Protein AF-A0A2S5ZCK5-F1 (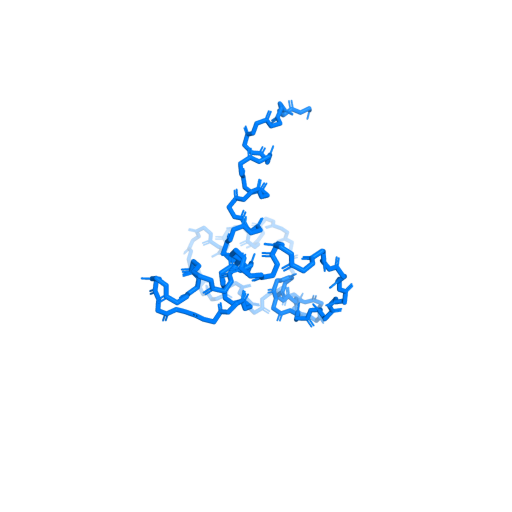afdb_monomer)

Radius of gyration: 22.33 Å; Cα contacts (8 Å, |Δi|>4): 20; chains: 1; b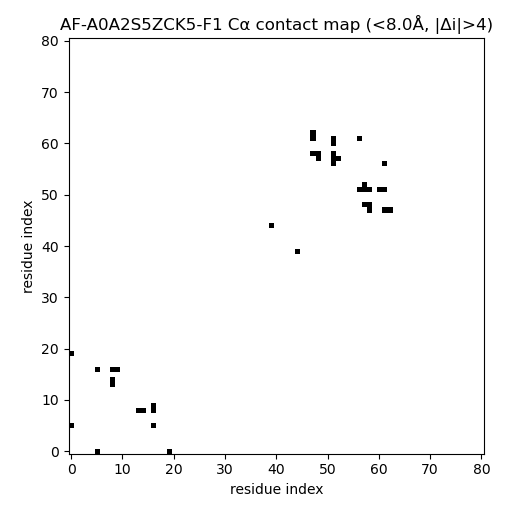ounding box: 43×30×59 Å

Mean predicted aligned error: 10.45 Å

Secondary structure (DSSP, 8-state):
--HHHHHHHHHTT-S-SGGGS--TT---TT--PPP------HHHHHHHHHHHHHHT--HHHHHHHHHHHHHHHHHHHS---

Organism: NCBI:txid2055143

Foldseek 3Di:
DDPVVLVCCVVVVPDDSVVVDDCVVPDDPPPDDDDDDDDDDPVVQVVLCVVCVVVVHDSVVVCVVVVVVVVVVVVVPDPDD

Solvent-accessible surface area (backbone atoms only — not comparable to full-atom values): 5292 Å² total; per-residue (Å²): 130,56,69,74,61,50,51,50,32,57,76,66,64,59,68,75,65,67,82,75,53,86,58,92,79,68,70,71,93,84,71,77,84,79,91,82,88,84,91,73,60,68,72,56,53,55,51,44,44,53,51,14,58,74,75,71,50,50,55,70,55,49,52,52,53,52,51,50,54,51,51,51,53,53,58,71,70,49,77,88,126

pLDDT: mean 88.7, std 9.74, range [51.22, 98.31]

Sequence (81 aa):
MKAKDFDKKFDEAQGDVVEDLDLSSARRVNQEQKRINVDFPAWVVESLDREAARIGVTRQSIIKVWLVERLQAEAANKPLN

Structure (mmCIF, N/CA/C/O backbone):
data_AF-A0A2S5ZCK5-F1
#
_entry.id   AF-A0A2S5ZCK5-F1
#
loop_
_atom_site.group_PDB
_atom_site.id
_atom_site.type_symbol
_atom_site.label_atom_id
_atom_site.label_alt_id
_atom_site.label_comp_id
_atom_site.label_asym_id
_atom_site.label_entity_id
_atom_site.label_seq_id
_atom_site.pdbx_PDB_ins_code
_atom_site.Cartn_x
_atom_site.Cartn_y
_atom_site.Cartn_z
_atom_site.occupancy
_atom_site.B_iso_or_equiv
_atom_site.auth_seq_id
_atom_site.auth_comp_id
_atom_site.auth_asym_id
_atom_site.auth_atom_id
_atom_site.pdbx_PDB_model_num
ATOM 1 N N . MET A 1 1 ? -24.563 -2.230 31.694 1.00 77.69 1 MET A N 1
ATOM 2 C CA . MET A 1 1 ? -24.478 -1.344 32.884 1.00 77.69 1 MET A CA 1
ATOM 3 C C . MET A 1 1 ? -24.743 0.110 32.495 1.00 77.69 1 MET A C 1
ATOM 5 O O . MET A 1 1 ? -24.882 0.381 31.308 1.00 77.69 1 MET A O 1
ATOM 9 N N . LYS A 1 2 ? -24.830 1.049 33.447 1.00 85.69 2 LYS A N 1
ATOM 10 C CA . LYS A 1 2 ? -24.855 2.488 33.124 1.00 85.69 2 LYS A CA 1
ATOM 11 C C . LYS A 1 2 ? -23.424 3.001 32.931 1.00 85.69 2 LYS A C 1
ATOM 13 O O . LYS A 1 2 ? -22.517 2.502 33.582 1.00 85.69 2 LYS A O 1
ATOM 18 N N . ALA A 1 3 ? -23.240 4.034 32.106 1.00 86.06 3 ALA A N 1
ATOM 19 C CA . ALA A 1 3 ? -21.918 4.598 31.802 1.00 86.06 3 ALA A CA 1
ATOM 20 C C . ALA A 1 3 ? -21.110 4.973 33.060 1.00 86.06 3 ALA A C 1
ATOM 22 O O . ALA A 1 3 ? -19.962 4.584 33.184 1.00 86.06 3 ALA A O 1
ATOM 23 N N . LYS A 1 4 ? -21.749 5.608 34.053 1.00 89.69 4 LYS A N 1
ATOM 24 C CA . LYS A 1 4 ? -21.092 5.988 35.319 1.00 89.69 4 LYS A CA 1
ATOM 25 C C . LYS A 1 4 ? -20.515 4.803 36.100 1.00 89.69 4 LYS A C 1
ATOM 27 O O . LYS A 1 4 ? -19.505 4.956 36.775 1.00 89.69 4 LYS A O 1
ATOM 32 N N . ASP A 1 5 ? -21.172 3.647 36.031 1.00 86.56 5 ASP A N 1
ATOM 33 C CA . ASP A 1 5 ? -20.715 2.441 36.724 1.00 86.56 5 ASP A CA 1
ATOM 34 C C . ASP A 1 5 ? -19.561 1.780 35.954 1.00 86.56 5 ASP A C 1
ATOM 36 O O . ASP A 1 5 ? -18.657 1.221 36.567 1.00 86.56 5 ASP A O 1
ATOM 40 N N . PHE A 1 6 ? -19.576 1.878 34.617 1.00 88.88 6 PHE A N 1
ATOM 41 C CA . PHE A 1 6 ? -18.486 1.424 33.748 1.00 88.88 6 PHE A CA 1
ATOM 42 C C . PHE A 1 6 ? -17.227 2.267 33.957 1.00 88.88 6 PHE A C 1
ATOM 44 O O . PHE A 1 6 ? -16.168 1.704 34.219 1.00 88.88 6 PHE A O 1
ATOM 51 N N . ASP A 1 7 ? -17.361 3.597 33.920 1.00 86.81 7 ASP A N 1
ATOM 52 C CA . ASP A 1 7 ? -16.254 4.541 34.125 1.00 86.81 7 ASP A CA 1
ATOM 53 C C . ASP A 1 7 ? -15.588 4.301 35.482 1.00 86.81 7 ASP A C 1
ATOM 55 O O . ASP A 1 7 ? -14.376 4.134 35.567 1.00 86.81 7 ASP A O 1
ATOM 59 N N . LYS A 1 8 ? -16.391 4.160 36.544 1.00 90.12 8 LYS A N 1
ATOM 60 C CA . LYS A 1 8 ? -15.877 3.852 37.881 1.00 90.12 8 LYS A CA 1
ATOM 61 C C . LYS A 1 8 ? -15.119 2.520 37.920 1.00 90.12 8 LYS A C 1
ATOM 63 O O . LYS A 1 8 ? -14.041 2.452 38.500 1.00 90.12 8 LYS A O 1
ATOM 68 N N . LYS A 1 9 ? -15.664 1.461 37.309 1.00 88.25 9 LYS A N 1
ATOM 69 C CA . LYS A 1 9 ? -15.030 0.133 37.266 1.00 88.25 9 LYS A CA 1
ATOM 70 C C . LYS A 1 9 ? -13.704 0.164 36.491 1.00 88.25 9 LYS A C 1
ATOM 72 O O . LYS A 1 9 ? -12.741 -0.471 36.918 1.00 88.25 9 LYS A O 1
ATOM 77 N N . PHE A 1 10 ? -13.652 0.930 35.400 1.00 87.38 10 PHE A N 1
ATOM 78 C CA . PHE A 1 10 ? -12.449 1.163 34.603 1.00 87.38 10 PHE A CA 1
ATOM 79 C C . PHE A 1 10 ? -11.378 1.932 35.390 1.00 87.38 10 PHE A C 1
ATOM 81 O O . PHE A 1 10 ? -10.251 1.453 35.515 1.00 87.38 10 PHE A O 1
ATOM 88 N N . ASP A 1 11 ? -11.741 3.079 35.969 1.00 90.19 11 ASP A N 1
ATOM 89 C CA . ASP A 1 11 ? -10.819 3.966 36.689 1.00 90.19 11 ASP A CA 1
ATOM 90 C C . ASP A 1 11 ? -10.277 3.332 37.980 1.00 90.19 11 ASP A C 1
ATOM 92 O O . ASP A 1 11 ? -9.117 3.529 38.343 1.00 90.19 11 ASP A O 1
ATOM 96 N N . GLU A 1 12 ? -11.099 2.540 38.673 1.00 92.50 12 GLU A N 1
ATOM 97 C CA . GLU A 1 12 ? -10.710 1.835 39.899 1.00 92.50 12 GLU A CA 1
ATOM 98 C C . GLU A 1 12 ? -9.984 0.502 39.620 1.00 92.50 12 GLU A C 1
ATOM 100 O O . GLU A 1 12 ? -9.677 -0.229 40.564 1.00 92.50 12 GLU A O 1
ATOM 105 N N . ALA A 1 13 ? -9.708 0.175 38.346 1.00 80.25 13 ALA A N 1
ATOM 106 C CA . ALA A 1 13 ? -9.119 -1.092 37.897 1.00 80.25 13 ALA A CA 1
ATOM 107 C C . ALA A 1 13 ? -9.827 -2.333 38.485 1.00 80.25 13 ALA A C 1
ATOM 109 O O . ALA A 1 13 ? -9.204 -3.356 38.792 1.00 80.25 13 ALA A O 1
ATOM 110 N N . GLN A 1 14 ? -11.146 -2.238 38.678 1.00 78.75 14 GLN A N 1
ATOM 111 C CA . GLN A 1 14 ? -11.947 -3.283 39.306 1.00 78.75 14 GLN A CA 1
ATOM 112 C C . GLN A 1 14 ? -12.350 -4.348 38.286 1.00 78.75 14 GLN A C 1
ATOM 114 O O . GLN A 1 14 ? -13.465 -4.366 37.766 1.00 78.75 14 GLN A O 1
ATOM 119 N N . GLY A 1 15 ? -11.435 -5.288 38.058 1.00 79.69 15 GLY A N 1
ATOM 120 C CA . GLY A 1 15 ? -11.661 -6.438 37.185 1.00 79.69 15 GLY A CA 1
ATOM 121 C C . GLY A 1 15 ? -11.632 -6.084 35.700 1.00 79.69 15 GLY A C 1
ATOM 122 O O . GLY A 1 15 ? -11.242 -4.985 35.308 1.00 79.69 15 GLY A O 1
ATOM 123 N N . ASP A 1 16 ? -12.019 -7.048 34.866 1.00 82.31 16 ASP A N 1
ATOM 124 C CA . ASP A 1 16 ? -12.047 -6.856 33.421 1.00 82.31 16 ASP A CA 1
ATOM 125 C C . ASP A 1 16 ? -13.354 -6.162 33.002 1.00 82.31 16 ASP A C 1
ATOM 127 O O . ASP A 1 16 ? -14.458 -6.664 33.229 1.00 82.31 16 ASP A O 1
ATOM 131 N N . VAL A 1 17 ? -13.233 -4.971 32.415 1.00 87.00 17 VAL A N 1
ATOM 132 C CA . VAL A 1 17 ? -14.366 -4.209 31.863 1.00 87.00 17 VAL A CA 1
ATOM 133 C C . VAL A 1 17 ? -14.826 -4.758 30.514 1.00 87.00 17 VAL A C 1
ATOM 135 O O . VAL A 1 17 ? -15.908 -4.412 30.044 1.00 87.00 17 VAL A O 1
ATOM 138 N N . VAL A 1 18 ? -14.018 -5.613 29.877 1.00 86.56 18 VAL A N 1
ATOM 139 C CA . VAL A 1 18 ? -14.327 -6.205 28.573 1.00 86.56 18 VAL A CA 1
ATOM 140 C C . VAL A 1 18 ? -15.542 -7.132 28.660 1.00 86.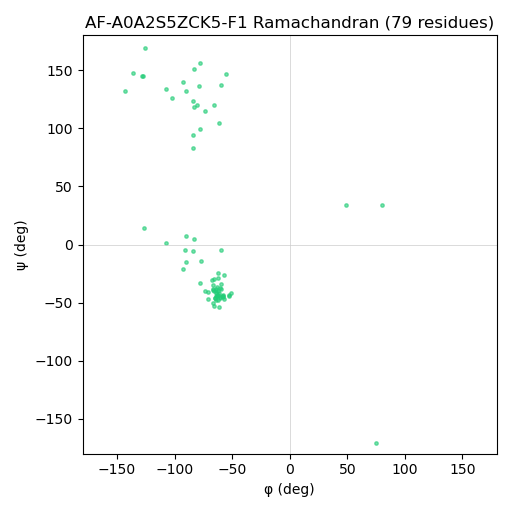56 18 VAL A C 1
ATOM 142 O O . VAL A 1 18 ? -16.300 -7.210 27.697 1.00 86.56 18 VAL A O 1
ATOM 145 N N . GLU A 1 19 ? -15.786 -7.762 29.815 1.00 84.62 19 GLU A N 1
ATOM 146 C CA . GLU A 1 19 ? -16.970 -8.605 30.062 1.00 84.62 19 GLU A CA 1
ATOM 147 C C . GLU A 1 19 ? -18.296 -7.831 29.959 1.00 84.62 19 GLU A C 1
ATOM 149 O O . GLU A 1 19 ? -19.338 -8.419 29.672 1.00 84.62 19 GLU A O 1
ATOM 154 N N . ASP A 1 20 ? -18.259 -6.510 30.161 1.00 86.62 20 ASP A N 1
ATOM 155 C CA . ASP A 1 20 ? -19.431 -5.637 30.094 1.00 86.62 20 ASP A CA 1
ATOM 156 C C . ASP A 1 20 ? -19.672 -5.046 28.686 1.00 86.62 20 ASP A C 1
ATOM 158 O O . ASP A 1 20 ? -20.675 -4.354 28.468 1.00 86.62 20 ASP A O 1
ATOM 162 N N . LEU A 1 21 ? -18.767 -5.292 27.727 1.00 86.62 21 LEU A N 1
ATOM 163 C CA . LEU A 1 21 ? -18.858 -4.788 26.355 1.00 86.62 21 LEU A CA 1
ATOM 164 C C . LEU A 1 21 ? -19.613 -5.767 25.442 1.00 86.62 21 LEU A C 1
ATOM 166 O O . LEU A 1 21 ? -19.281 -6.947 25.354 1.00 86.62 21 LEU A O 1
ATOM 170 N N . ASP A 1 22 ? -20.573 -5.256 24.666 1.00 86.50 22 ASP A N 1
ATOM 171 C CA . ASP A 1 22 ? -21.144 -6.007 23.543 1.00 86.50 22 ASP A CA 1
ATOM 172 C C . ASP A 1 22 ? -20.183 -5.968 22.345 1.00 86.50 22 ASP A C 1
ATOM 174 O O . ASP A 1 22 ? -20.115 -4.995 21.589 1.00 86.50 22 ASP A O 1
ATOM 178 N N . LEU A 1 23 ? -19.422 -7.049 22.181 1.00 89.00 23 LEU A N 1
ATOM 179 C CA . LEU A 1 23 ? -18.445 -7.207 21.105 1.00 89.00 23 LEU A CA 1
ATOM 180 C C . LEU A 1 23 ? -19.026 -7.855 19.839 1.00 89.00 23 LEU A C 1
ATOM 182 O O . LEU A 1 23 ? -18.269 -8.141 18.913 1.00 89.00 23 LEU A O 1
ATOM 186 N N . SER A 1 24 ? -20.343 -8.070 19.750 1.00 89.31 24 SER A N 1
ATOM 187 C CA . SER A 1 24 ? -20.975 -8.738 18.597 1.00 89.31 24 SER A CA 1
ATOM 188 C C . SER A 1 24 ? -20.702 -8.052 17.249 1.00 89.31 24 SER A C 1
ATOM 190 O O . SER A 1 24 ? -20.691 -8.706 16.208 1.00 89.31 24 SER A O 1
ATOM 192 N N . SER A 1 25 ? -20.434 -6.743 17.266 1.00 84.94 25 SER A N 1
ATOM 193 C CA . SER A 1 25 ? -20.077 -5.932 16.093 1.00 84.94 25 SER A CA 1
ATOM 194 C C . SER A 1 25 ? -18.603 -5.505 16.054 1.00 84.94 25 SER A C 1
ATOM 196 O O . SER A 1 25 ? -18.179 -4.807 15.125 1.00 84.94 25 SER A O 1
ATOM 198 N N . ALA A 1 26 ? -17.802 -5.914 17.043 1.00 84.94 26 ALA A N 1
ATOM 199 C CA . ALA A 1 26 ? -16.401 -5.540 17.128 1.00 84.94 26 ALA A CA 1
ATOM 200 C C . ALA A 1 26 ? -15.623 -6.154 15.957 1.00 84.94 26 ALA A C 1
ATOM 202 O O . ALA A 1 26 ? -15.546 -7.371 15.791 1.00 84.94 26 ALA A O 1
ATOM 203 N N . ARG A 1 27 ? -15.010 -5.298 15.137 1.00 80.88 27 ARG A N 1
ATOM 204 C CA . ARG A 1 27 ? -14.191 -5.720 13.999 1.00 80.88 27 ARG A CA 1
ATOM 205 C C . ARG A 1 27 ? -12.906 -4.921 13.924 1.00 80.88 27 ARG A C 1
ATOM 207 O O . ARG A 1 27 ? -12.867 -3.729 14.225 1.00 80.88 27 ARG A O 1
ATOM 214 N N . ARG A 1 28 ? -11.844 -5.565 13.452 1.00 80.12 28 ARG A N 1
ATOM 215 C CA . ARG A 1 28 ? -10.567 -4.896 13.207 1.00 80.12 28 ARG A CA 1
ATOM 216 C C . ARG A 1 28 ? -10.606 -4.234 11.832 1.00 80.12 28 ARG A C 1
ATOM 218 O O . ARG A 1 28 ? -10.305 -4.866 10.824 1.00 80.12 28 ARG A O 1
ATOM 225 N N . VAL A 1 29 ? -10.961 -2.950 11.808 1.00 70.75 29 VAL A N 1
ATOM 226 C CA . VAL A 1 29 ? -11.275 -2.155 10.601 1.00 70.75 29 VAL A CA 1
ATOM 227 C C . VAL A 1 29 ? -10.161 -2.033 9.544 1.00 70.75 29 VAL A C 1
ATOM 229 O O . VAL A 1 29 ? -10.422 -1.520 8.467 1.00 70.75 29 VAL A O 1
ATOM 232 N N . ASN A 1 30 ? -8.956 -2.558 9.795 1.00 73.56 30 ASN A N 1
ATOM 233 C CA . ASN A 1 30 ? -7.815 -2.529 8.867 1.00 73.56 30 ASN A CA 1
ATOM 234 C C . ASN A 1 30 ? -7.196 -3.915 8.598 1.00 73.56 30 ASN A C 1
ATOM 236 O O . ASN A 1 30 ? -6.072 -4.001 8.108 1.00 73.56 30 ASN A O 1
ATOM 240 N N . GLN A 1 31 ? -7.879 -5.008 8.959 1.00 75.12 31 GLN A N 1
ATOM 241 C CA . GLN A 1 31 ? -7.377 -6.366 8.698 1.00 75.12 31 GLN A CA 1
ATOM 242 C C . GLN A 1 31 ? -7.874 -6.970 7.384 1.00 75.12 31 GLN A C 1
ATOM 244 O O . GLN A 1 31 ? -7.240 -7.881 6.849 1.00 75.12 31 GLN A O 1
ATOM 249 N N . GLU A 1 32 ? -8.981 -6.467 6.845 1.00 81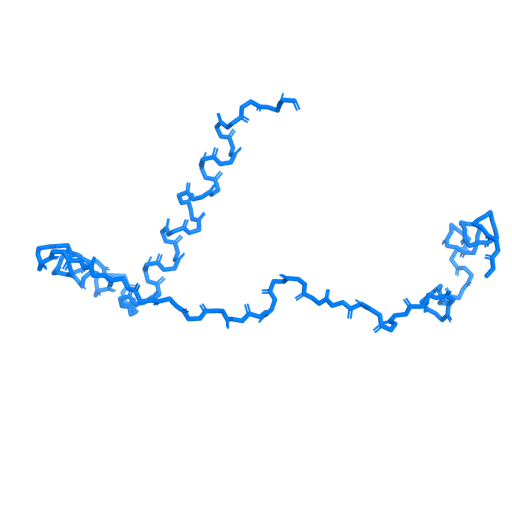.50 32 GLU A N 1
ATOM 250 C CA . GLU A 1 32 ? -9.545 -6.970 5.597 1.00 81.50 32 GLU A CA 1
ATOM 251 C C . GLU A 1 32 ? -8.704 -6.512 4.399 1.00 81.50 32 GLU A C 1
ATOM 253 O O . GLU A 1 32 ? -8.603 -5.325 4.087 1.00 81.50 32 GLU A O 1
ATOM 258 N N . GLN A 1 33 ? -8.086 -7.469 3.704 1.00 82.00 33 GLN A N 1
ATOM 259 C CA . GLN A 1 33 ? -7.347 -7.192 2.476 1.00 82.00 33 GLN A CA 1
ATOM 260 C C . GLN A 1 33 ? -8.316 -7.086 1.298 1.00 82.00 33 GLN A C 1
ATOM 262 O O . GLN A 1 33 ? -8.988 -8.054 0.946 1.00 82.00 33 GLN A O 1
ATOM 267 N N . LYS A 1 34 ? -8.334 -5.932 0.628 1.00 87.56 34 LYS A N 1
ATOM 268 C CA . LYS A 1 34 ? -9.069 -5.740 -0.626 1.00 87.56 34 LYS A CA 1
ATOM 269 C C . LYS A 1 34 ? -8.105 -5.782 -1.810 1.00 87.56 34 LYS A C 1
ATOM 271 O O . LYS A 1 34 ? -7.128 -5.038 -1.843 1.00 87.56 34 LYS A O 1
ATOM 276 N N . ARG A 1 35 ? -8.377 -6.649 -2.792 1.00 89.50 35 ARG A N 1
ATOM 277 C CA . ARG A 1 35 ? -7.618 -6.684 -4.053 1.00 89.50 35 ARG A CA 1
ATOM 278 C C . ARG A 1 35 ? -8.097 -5.570 -4.978 1.00 89.50 35 ARG A C 1
ATOM 280 O O . ARG A 1 35 ? -9.300 -5.371 -5.131 1.00 89.50 35 ARG A O 1
ATOM 287 N N . ILE A 1 36 ? -7.149 -4.883 -5.602 1.00 91.94 36 ILE A N 1
ATOM 288 C CA . ILE A 1 36 ? -7.391 -3.879 -6.639 1.00 91.94 36 ILE A CA 1
ATOM 289 C C . ILE A 1 36 ? -6.523 -4.213 -7.854 1.00 91.94 36 ILE A C 1
ATOM 291 O O . ILE A 1 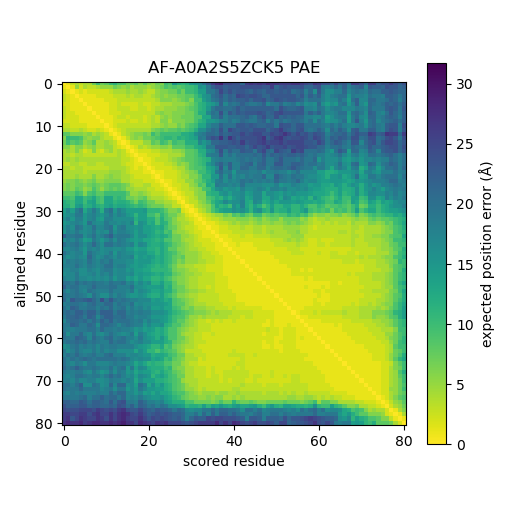36 ? -5.404 -4.698 -7.688 1.00 91.94 36 ILE A O 1
ATOM 295 N N . ASN A 1 37 ? -7.041 -3.954 -9.053 1.00 93.88 37 ASN A N 1
ATOM 296 C CA . ASN A 1 37 ? -6.297 -4.072 -10.306 1.00 93.88 37 ASN A CA 1
ATOM 297 C C . ASN A 1 37 ? -6.013 -2.662 -10.827 1.00 93.88 37 ASN A C 1
ATOM 299 O O . ASN A 1 37 ? -6.910 -1.818 -10.809 1.00 93.88 37 ASN A O 1
ATOM 303 N N . VAL A 1 38 ? -4.777 -2.408 -11.250 1.00 93.38 38 VAL A N 1
ATOM 304 C CA . VAL A 1 38 ? -4.324 -1.105 -11.751 1.00 93.38 38 VAL A CA 1
ATOM 305 C C . VAL A 1 38 ? -3.351 -1.344 -12.896 1.00 93.38 38 VAL A C 1
ATOM 307 O O . VAL A 1 38 ? -2.418 -2.134 -12.746 1.00 93.38 38 VAL A O 1
ATOM 310 N N . ASP A 1 39 ? -3.553 -0.634 -14.002 1.00 96.50 39 ASP A N 1
ATOM 311 C CA . ASP A 1 39 ? -2.638 -0.640 -15.138 1.00 96.50 39 ASP A CA 1
ATOM 312 C C . ASP A 1 39 ? -1.624 0.501 -15.019 1.00 96.50 39 ASP A C 1
ATOM 314 O O . ASP A 1 39 ? -1.959 1.621 -14.629 1.00 96.50 39 ASP A O 1
ATOM 318 N N . PHE A 1 40 ? -0.372 0.217 -15.381 1.00 96.12 40 PHE A N 1
ATOM 319 C CA . PHE A 1 40 ? 0.720 1.186 -15.38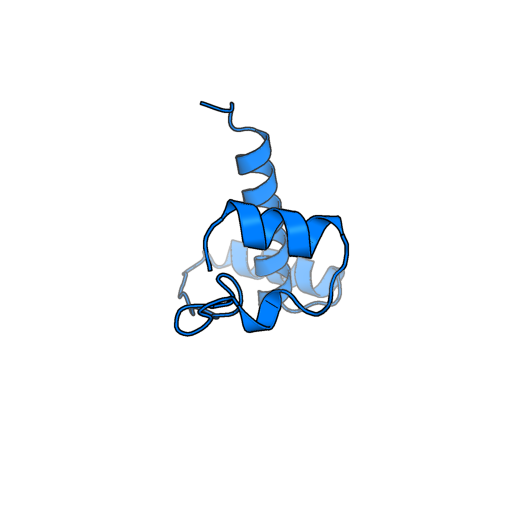8 1.00 96.12 40 PHE A CA 1
ATOM 320 C C . PHE A 1 40 ? 1.414 1.195 -16.755 1.00 96.12 40 PHE A C 1
ATOM 322 O O . PHE A 1 40 ? 1.569 0.133 -17.363 1.00 96.12 40 PHE A O 1
ATOM 329 N N . PRO A 1 41 ? 1.898 2.358 -17.232 1.00 98.31 41 PRO A N 1
ATOM 330 C CA . PRO A 1 41 ? 2.792 2.407 -18.383 1.00 98.31 41 PRO A CA 1
ATOM 331 C C . PRO A 1 41 ? 4.036 1.533 -18.170 1.00 98.31 41 PRO A C 1
ATOM 333 O O . PRO A 1 41 ? 4.561 1.463 -17.057 1.00 98.31 41 PRO A O 1
ATOM 336 N N . ALA A 1 42 ? 4.558 0.929 -19.242 1.00 97.94 42 ALA A N 1
ATOM 337 C CA . ALA A 1 42 ? 5.707 0.018 -19.169 1.00 97.94 42 ALA A CA 1
ATOM 338 C C . ALA A 1 42 ? 6.921 0.637 -18.445 1.00 97.94 42 ALA A C 1
ATOM 340 O O . ALA A 1 42 ? 7.482 0.023 -17.541 1.00 97.94 42 ALA A O 1
ATOM 341 N N . TRP A 1 43 ? 7.245 1.899 -18.746 1.00 98.19 43 TRP A N 1
ATOM 342 C CA . TRP A 1 43 ? 8.368 2.614 -18.127 1.00 98.19 43 TRP A CA 1
ATOM 343 C C . TRP A 1 43 ? 8.222 2.785 -16.605 1.00 98.19 43 TRP A C 1
ATOM 345 O O . TRP A 1 43 ? 9.221 2.839 -15.881 1.00 98.19 43 TRP A O 1
ATOM 355 N N . VAL A 1 44 ? 6.984 2.857 -16.097 1.00 97.44 44 VAL A N 1
ATOM 356 C CA . VAL A 1 44 ? 6.714 2.923 -14.653 1.00 97.44 44 VAL A CA 1
ATOM 357 C C . VAL A 1 44 ? 7.029 1.575 -14.023 1.00 97.44 44 VAL A C 1
ATOM 359 O O . VAL A 1 44 ? 7.724 1.526 -13.012 1.00 97.44 44 VAL A O 1
ATOM 362 N N . VAL A 1 45 ? 6.563 0.482 -14.636 1.00 97.00 45 VAL A N 1
ATOM 363 C CA . VAL A 1 45 ? 6.805 -0.882 -14.145 1.00 97.00 45 VAL A CA 1
ATOM 364 C C . VAL A 1 45 ? 8.303 -1.181 -14.099 1.00 97.00 45 VAL A C 1
ATOM 366 O O . VAL A 1 45 ? 8.799 -1.626 -13.068 1.00 97.00 45 VAL A O 1
ATOM 369 N N . GLU A 1 46 ? 9.036 -0.848 -15.160 1.00 97.94 46 GLU A N 1
ATOM 370 C CA . GLU A 1 46 ? 10.495 -1.011 -15.221 1.00 97.94 46 GLU A CA 1
ATOM 371 C C . GLU A 1 46 ? 11.227 -0.193 -14.150 1.00 97.94 46 GLU A C 1
ATO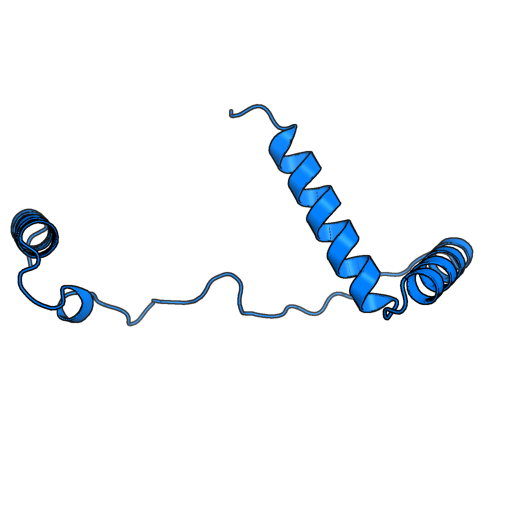M 373 O O . GLU A 1 46 ? 12.231 -0.626 -13.582 1.00 97.94 46 GLU A O 1
ATOM 378 N N . SER A 1 47 ? 10.742 1.011 -13.852 1.00 97.38 47 SER A N 1
ATOM 379 C CA . SER A 1 47 ? 11.329 1.850 -12.804 1.00 97.38 47 SER A CA 1
ATOM 380 C C . SER A 1 47 ? 11.042 1.291 -11.410 1.00 97.38 47 SER A C 1
ATOM 382 O O . SER A 1 47 ? 11.951 1.236 -10.583 1.00 97.38 47 SER A O 1
ATOM 384 N N . LEU A 1 48 ? 9.824 0.792 -11.174 1.00 97.38 48 LEU A N 1
ATOM 385 C CA . LEU A 1 48 ? 9.459 0.106 -9.932 1.00 97.38 48 LEU A CA 1
ATOM 386 C C . LEU A 1 48 ? 10.282 -1.168 -9.721 1.00 97.38 48 LEU A C 1
ATOM 388 O O . LEU A 1 48 ? 10.701 -1.435 -8.600 1.00 97.38 48 LEU A O 1
ATOM 392 N N . ASP A 1 49 ? 10.535 -1.938 -10.779 1.00 97.50 49 ASP A N 1
ATOM 393 C CA . ASP A 1 49 ? 11.340 -3.161 -10.706 1.00 97.50 49 ASP A CA 1
ATOM 394 C C . ASP A 1 49 ? 12.788 -2.896 -10.329 1.00 97.50 49 ASP A C 1
ATOM 396 O O . ASP A 1 49 ? 13.329 -3.571 -9.452 1.00 97.50 49 ASP A O 1
ATOM 400 N N . ARG A 1 50 ? 13.408 -1.896 -10.964 1.00 97.81 50 ARG A N 1
ATOM 401 C CA . ARG A 1 50 ? 14.782 -1.493 -10.642 1.00 97.81 50 ARG A CA 1
ATOM 402 C C . ARG A 1 50 ? 14.909 -1.101 -9.178 1.00 97.81 50 ARG A C 1
ATOM 404 O O . ARG A 1 50 ? 15.853 -1.516 -8.511 1.00 97.81 50 ARG A O 1
ATOM 411 N N . GLU A 1 51 ? 13.941 -0.350 -8.672 1.00 97.62 51 GLU A N 1
ATOM 412 C CA . GLU A 1 51 ? 13.969 0.115 -7.293 1.00 97.62 51 GLU A CA 1
ATOM 413 C C . GLU A 1 51 ? 13.664 -1.002 -6.287 1.00 97.62 51 GLU A C 1
ATOM 415 O O . GLU A 1 51 ? 14.345 -1.133 -5.269 1.00 97.62 51 GLU A O 1
ATOM 420 N N . ALA A 1 52 ? 12.702 -1.870 -6.603 1.00 97.75 52 ALA A N 1
ATOM 421 C CA . ALA A 1 52 ? 12.409 -3.053 -5.806 1.00 97.75 52 ALA A CA 1
ATOM 422 C C . ALA A 1 52 ? 13.645 -3.964 -5.695 1.00 97.75 52 ALA A C 1
ATOM 424 O O . ALA A 1 52 ? 14.004 -4.382 -4.594 1.00 97.75 52 ALA A O 1
ATOM 425 N N . ALA A 1 53 ? 14.352 -4.192 -6.808 1.00 97.31 53 ALA A N 1
ATOM 426 C CA . ALA A 1 53 ? 15.591 -4.962 -6.834 1.00 97.31 53 ALA A CA 1
ATOM 427 C C . ALA A 1 53 ? 16.716 -4.292 -6.029 1.00 97.31 53 ALA A C 1
ATOM 429 O O . ALA A 1 53 ? 17.412 -4.971 -5.278 1.00 97.31 53 ALA A O 1
ATOM 430 N N . ARG A 1 54 ? 16.862 -2.963 -6.132 1.00 97.25 54 ARG A N 1
ATOM 431 C CA . ARG A 1 54 ? 17.865 -2.184 -5.386 1.00 97.25 54 ARG A CA 1
ATOM 432 C C . ARG A 1 54 ? 17.701 -2.320 -3.870 1.00 97.25 54 ARG A C 1
ATOM 434 O O . ARG A 1 54 ? 18.696 -2.373 -3.154 1.00 97.25 54 ARG A O 1
ATOM 441 N N . ILE A 1 55 ? 16.459 -2.355 -3.389 1.00 94.94 55 ILE A N 1
ATOM 442 C CA . ILE A 1 55 ? 16.126 -2.452 -1.958 1.00 94.94 55 ILE A CA 1
ATOM 443 C C . ILE A 1 55 ? 16.005 -3.923 -1.505 1.00 94.94 55 ILE A C 1
ATOM 445 O O . ILE A 1 55 ? 16.040 -4.209 -0.311 1.00 94.94 55 ILE A O 1
ATOM 449 N N . GLY A 1 56 ? 15.904 -4.872 -2.440 1.00 96.44 56 GLY A N 1
ATOM 450 C CA . GLY A 1 56 ? 15.774 -6.301 -2.142 1.00 96.44 56 GLY A CA 1
ATOM 451 C C . GLY A 1 56 ? 14.352 -6.720 -1.760 1.00 96.44 56 GLY A C 1
ATOM 452 O O . GLY A 1 56 ? 14.164 -7.599 -0.922 1.00 96.44 56 GLY A O 1
ATOM 453 N N . VAL A 1 57 ? 13.336 -6.090 -2.354 1.00 97.38 57 VAL A N 1
ATOM 454 C CA . VAL A 1 57 ? 11.915 -6.373 -2.100 1.00 97.38 57 VAL A CA 1
ATOM 455 C C . VAL A 1 57 ? 11.166 -6.681 -3.395 1.00 97.38 57 VAL A C 1
ATOM 457 O O . VAL A 1 57 ? 11.671 -6.486 -4.495 1.00 97.38 57 VAL A O 1
ATOM 460 N N . THR A 1 58 ? 9.928 -7.166 -3.284 1.00 97.56 58 THR A N 1
ATOM 461 C CA . THR A 1 58 ? 9.073 -7.364 -4.464 1.00 97.56 58 THR A CA 1
ATOM 462 C C . THR A 1 58 ? 8.478 -6.041 -4.949 1.00 97.56 58 THR A C 1
ATOM 464 O O . THR A 1 58 ? 8.248 -5.124 -4.154 1.00 97.56 58 THR A O 1
ATOM 467 N N . ARG A 1 59 ? 8.107 -5.976 -6.236 1.00 96.19 59 ARG A N 1
ATOM 468 C CA . ARG A 1 59 ? 7.349 -4.850 -6.809 1.00 96.19 59 ARG A CA 1
ATOM 469 C C . ARG A 1 59 ? 6.089 -4.518 -5.999 1.00 96.19 59 ARG A C 1
ATOM 471 O O . ARG A 1 59 ? 5.780 -3.358 -5.760 1.00 96.19 59 ARG A O 1
ATOM 478 N N . GLN A 1 60 ? 5.358 -5.535 -5.542 1.00 95.19 60 GLN A N 1
ATOM 479 C CA . GLN A 1 60 ? 4.150 -5.331 -4.738 1.00 95.19 60 GLN A CA 1
ATOM 480 C C . GLN A 1 60 ? 4.463 -4.713 -3.372 1.00 95.19 60 GLN A C 1
ATOM 482 O O . GLN A 1 60 ? 3.703 -3.874 -2.894 1.00 95.19 60 GLN A O 1
ATOM 487 N N . SER A 1 61 ? 5.570 -5.115 -2.743 1.00 95.50 61 SER A N 1
ATOM 488 C CA . SER A 1 61 ? 5.990 -4.567 -1.452 1.00 95.50 61 SER A CA 1
ATOM 489 C C . SER A 1 61 ? 6.348 -3.088 -1.566 1.00 95.50 61 SER A C 1
ATOM 491 O O . SER A 1 61 ? 5.867 -2.299 -0.756 1.00 95.50 61 SER A O 1
ATOM 493 N N . ILE A 1 62 ? 7.122 -2.698 -2.586 1.00 95.88 62 ILE A N 1
ATOM 494 C CA . ILE A 1 62 ? 7.511 -1.291 -2.750 1.00 95.88 62 ILE A CA 1
ATOM 495 C C . ILE A 1 62 ? 6.310 -0.395 -3.077 1.00 95.88 62 ILE A C 1
ATOM 497 O O . ILE A 1 62 ? 6.173 0.672 -2.487 1.00 95.88 62 ILE A O 1
ATOM 501 N N . ILE A 1 63 ? 5.373 -0.871 -3.910 1.00 95.75 63 ILE A N 1
ATOM 502 C CA . ILE A 1 63 ? 4.118 -0.155 -4.192 1.00 95.75 63 ILE A CA 1
ATOM 503 C C . ILE A 1 63 ? 3.335 0.093 -2.898 1.00 95.75 63 ILE A C 1
ATOM 505 O O . ILE A 1 63 ? 2.836 1.196 -2.686 1.00 95.75 63 ILE A O 1
ATOM 509 N N . LYS A 1 64 ? 3.226 -0.914 -2.021 1.00 93.38 64 LYS A N 1
ATOM 510 C CA . LYS A 1 64 ? 2.504 -0.778 -0.746 1.00 93.38 64 LYS A CA 1
ATOM 511 C C . LYS A 1 64 ? 3.134 0.278 0.156 1.00 93.38 64 LYS A C 1
ATOM 513 O O . LYS A 1 64 ? 2.405 1.112 0.683 1.00 93.38 64 LYS A O 1
ATOM 518 N N . VAL A 1 65 ? 4.455 0.238 0.328 1.00 94.50 65 VAL A N 1
ATOM 519 C CA . VAL A 1 65 ? 5.177 1.175 1.202 1.00 94.50 65 VAL A CA 1
ATOM 520 C C . VAL A 1 65 ? 4.999 2.607 0.704 1.00 94.50 65 VAL A C 1
ATOM 522 O O . VAL A 1 65 ? 4.479 3.444 1.436 1.00 94.50 65 VAL A O 1
ATOM 525 N N . TRP A 1 66 ? 5.307 2.862 -0.568 1.00 95.69 66 TRP A N 1
ATOM 526 C CA . TRP A 1 66 ? 5.212 4.205 -1.140 1.00 95.69 66 TRP A CA 1
ATOM 527 C C . TRP A 1 66 ? 3.790 4.756 -1.156 1.00 95.69 66 TRP A C 1
ATOM 529 O O . TRP A 1 66 ? 3.588 5.947 -0.927 1.00 95.69 66 TRP A O 1
ATOM 539 N N . LEU A 1 67 ? 2.785 3.910 -1.406 1.00 95.00 67 LEU A N 1
ATOM 540 C CA . LEU A 1 67 ? 1.390 4.342 -1.361 1.00 95.00 67 LEU A CA 1
ATOM 541 C C . LEU A 1 67 ? 0.999 4.802 0.049 1.00 95.00 67 LEU A C 1
ATOM 543 O O . LEU A 1 67 ? 0.366 5.846 0.190 1.00 95.00 67 LEU A O 1
ATOM 547 N N . VAL A 1 68 ? 1.391 4.055 1.085 1.00 93.31 68 VAL A N 1
ATOM 548 C CA . VAL A 1 68 ? 1.122 4.430 2.481 1.00 93.31 68 VAL A CA 1
ATOM 549 C C . VAL A 1 68 ? 1.845 5.725 2.845 1.00 93.31 68 VAL A C 1
ATOM 551 O O . VAL A 1 68 ? 1.207 6.634 3.368 1.00 93.31 68 VAL A O 1
ATOM 554 N N . GLU A 1 69 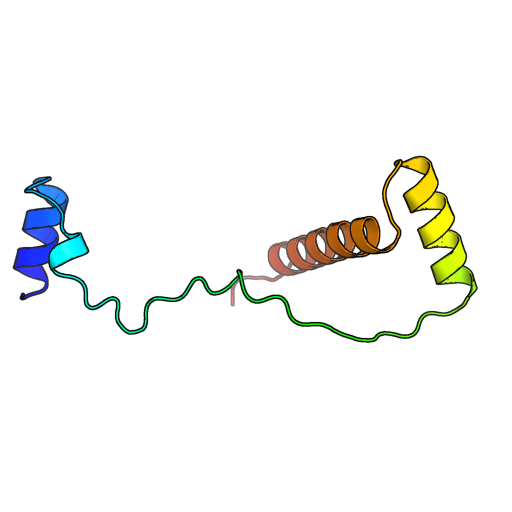? 3.133 5.845 2.518 1.00 94.50 69 GLU A N 1
ATOM 555 C CA . GLU A 1 69 ? 3.923 7.059 2.767 1.00 94.50 69 GLU A CA 1
ATOM 556 C C . GLU A 1 69 ? 3.300 8.283 2.087 1.00 94.50 69 GLU A C 1
ATOM 558 O O . GLU A 1 69 ? 3.120 9.332 2.709 1.00 94.50 69 GLU A O 1
ATOM 563 N N . ARG A 1 70 ? 2.888 8.141 0.820 1.00 94.88 70 ARG A N 1
ATOM 564 C CA . ARG A 1 70 ? 2.238 9.216 0.065 1.00 94.88 70 ARG A CA 1
ATOM 565 C C . ARG A 1 70 ? 0.912 9.633 0.700 1.00 94.88 70 ARG A C 1
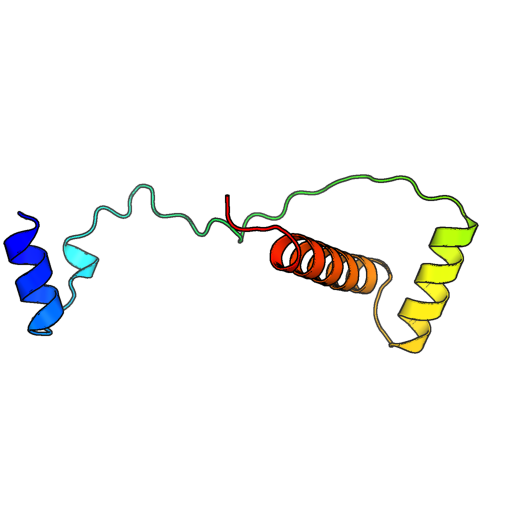ATOM 567 O O . ARG A 1 70 ? 0.659 10.832 0.800 1.00 94.88 70 ARG A O 1
ATOM 574 N N . LEU A 1 71 ? 0.085 8.673 1.122 1.00 93.81 71 LEU A N 1
ATOM 575 C CA . LEU A 1 71 ? -1.198 8.937 1.784 1.00 93.81 71 LEU A CA 1
ATOM 576 C C . LEU A 1 71 ? -1.010 9.615 3.147 1.00 93.81 71 LEU A C 1
ATOM 578 O O . LEU A 1 71 ? -1.757 10.534 3.475 1.00 93.81 71 LEU A O 1
ATOM 582 N N . GLN A 1 72 ? -0.007 9.199 3.923 1.00 92.75 72 GLN A N 1
ATOM 583 C CA . GLN A 1 72 ? 0.335 9.835 5.197 1.00 92.75 72 GLN A CA 1
ATOM 584 C C . GLN A 1 72 ? 0.809 11.276 4.995 1.00 92.75 72 GLN A C 1
ATOM 586 O O . GLN A 1 72 ? 0.348 12.168 5.705 1.00 92.75 72 GLN A O 1
ATOM 591 N N . ALA A 1 73 ? 1.665 11.520 3.999 1.00 94.12 73 ALA A N 1
ATOM 592 C CA . ALA A 1 73 ? 2.116 12.865 3.658 1.00 94.12 73 ALA A CA 1
ATOM 593 C C . ALA A 1 73 ? 0.950 13.774 3.227 1.00 94.12 73 ALA A C 1
ATOM 595 O O . ALA A 1 73 ? 0.875 14.919 3.663 1.00 94.12 73 ALA A O 1
ATOM 596 N N . GLU A 1 74 ? 0.003 13.272 2.423 1.00 92.88 74 GLU A N 1
ATOM 597 C CA . GLU A 1 74 ? -1.213 14.028 2.072 1.00 92.88 74 GLU A CA 1
ATOM 598 C C . GLU A 1 74 ? -2.086 14.335 3.291 1.00 92.88 74 GLU A C 1
ATOM 600 O O . GLU A 1 74 ? -2.571 15.456 3.431 1.00 92.88 74 GLU A O 1
ATOM 605 N N . ALA A 1 75 ? -2.284 13.360 4.182 1.00 90.69 75 ALA A N 1
ATOM 606 C CA . ALA A 1 75 ? -3.080 13.553 5.389 1.00 90.69 75 ALA A CA 1
ATOM 607 C C . ALA A 1 75 ? -2.451 14.594 6.328 1.00 90.69 75 ALA A C 1
ATOM 609 O O . ALA A 1 75 ? -3.170 15.421 6.880 1.00 90.69 75 ALA A O 1
ATOM 610 N N . ALA A 1 76 ? -1.121 14.586 6.468 1.00 86.19 76 ALA A N 1
ATOM 611 C CA . ALA A 1 76 ? -0.386 15.554 7.280 1.00 86.19 76 ALA A CA 1
ATOM 612 C C . ALA A 1 76 ? -0.427 16.981 6.702 1.00 86.19 76 ALA A C 1
ATOM 614 O O . ALA A 1 76 ? -0.411 17.950 7.456 1.00 86.19 76 ALA A O 1
ATOM 615 N N . ASN A 1 77 ? -0.506 17.116 5.376 1.00 80.69 77 ASN A N 1
ATOM 616 C CA . ASN A 1 77 ? -0.561 18.409 4.691 1.00 80.69 77 ASN A CA 1
ATOM 617 C C . ASN A 1 77 ? -1.977 19.001 4.604 1.00 80.69 77 ASN A C 1
ATOM 619 O O . ASN A 1 77 ? -2.144 20.127 4.131 1.00 80.69 77 ASN A O 1
ATOM 623 N N . LYS A 1 78 ? -3.008 18.265 5.030 1.00 68.44 78 LYS A N 1
ATOM 624 C CA . LYS A 1 78 ? -4.386 18.751 5.003 1.00 68.44 78 LYS A CA 1
ATOM 625 C C . LYS A 1 78 ? -4.657 19.594 6.256 1.00 68.44 78 LYS A C 1
ATOM 627 O O . LYS A 1 78 ? -4.492 19.074 7.359 1.00 68.44 78 LYS A O 1
ATOM 632 N N . PRO A 1 79 ? -5.090 20.865 6.135 1.00 53.91 79 PRO A N 1
ATOM 633 C CA . PRO A 1 79 ? -5.526 21.619 7.304 1.00 53.91 79 PRO A CA 1
ATOM 634 C C . PRO A 1 79 ? -6.704 20.887 7.957 1.00 53.91 79 PRO A C 1
ATOM 636 O O . PRO A 1 79 ? -7.584 20.367 7.264 1.00 53.91 79 PRO A O 1
ATOM 639 N N . LEU A 1 80 ? -6.687 20.808 9.289 1.00 57.62 80 LEU A N 1
ATOM 640 C CA . LEU A 1 80 ? -7.821 20.329 10.074 1.00 57.62 80 LEU A CA 1
ATOM 641 C C . LEU A 1 80 ? -8.985 21.293 9.808 1.00 57.62 80 LEU A C 1
ATOM 643 O O . LEU A 1 80 ? -8.944 22.435 10.262 1.00 57.62 80 LEU A O 1
ATOM 647 N N . ASN A 1 81 ? -9.951 20.853 9.002 1.00 51.22 81 ASN A N 1
ATOM 648 C CA . ASN A 1 81 ? -11.221 21.554 8.817 1.00 51.22 81 ASN A CA 1
ATOM 649 C C . ASN A 1 81 ? -12.084 21.413 10.069 1.00 51.22 81 ASN A C 1
ATOM 651 O O . ASN A 1 81 ? -12.156 20.273 10.585 1.00 51.22 81 ASN A O 1
#